Protein AF-A0A2E5XQ87-F1 (afdb_monomer_lite)

pLDDT: mean 94.51, std 4.63, range [66.88, 98.62]

Structure (mmCIF, N/CA/C/O backbone):
data_AF-A0A2E5XQ87-F1
#
_entry.id   AF-A0A2E5XQ87-F1
#
loop_
_atom_site.group_PDB
_atom_site.id
_atom_site.type_symbol
_atom_site.label_atom_id
_atom_site.label_alt_id
_atom_site.label_comp_id
_atom_site.label_asym_id
_atom_site.label_entity_id
_atom_site.label_seq_id
_atom_site.pdbx_PDB_ins_code
_atom_site.Cartn_x
_atom_site.Cartn_y
_atom_site.Cartn_z
_atom_site.occupancy
_atom_site.B_iso_or_equiv
_atom_site.auth_seq_id
_atom_site.auth_comp_id
_atom_site.auth_asym_id
_atom_site.auth_atom_id
_atom_site.pdbx_PDB_model_num
ATOM 1 N N . MET A 1 1 ? -10.031 -10.566 12.828 1.00 66.88 1 MET A N 1
ATOM 2 C CA . MET A 1 1 ? -9.984 -10.532 11.349 1.00 66.88 1 MET A CA 1
ATOM 3 C C . MET A 1 1 ? -8.775 -9.700 10.954 1.00 66.88 1 MET A C 1
ATOM 5 O O . MET A 1 1 ? -8.508 -8.736 11.659 1.00 66.88 1 MET A O 1
ATOM 9 N N . SER A 1 2 ? -8.028 -10.099 9.921 1.00 88.12 2 SER A N 1
ATOM 10 C CA . SER A 1 2 ? -6.862 -9.342 9.439 1.00 88.12 2 SER A CA 1
ATOM 11 C C . SER A 1 2 ? -7.291 -8.312 8.391 1.00 88.12 2 SER A C 1
ATOM 13 O O . SER A 1 2 ? -8.125 -8.621 7.536 1.00 88.12 2 SER A O 1
ATOM 15 N N . THR A 1 3 ? -6.740 -7.101 8.464 1.00 93.94 3 THR A N 1
ATOM 16 C CA . THR A 1 3 ? -6.948 -6.032 7.480 1.00 93.94 3 THR A CA 1
ATOM 17 C C . THR A 1 3 ? -5.946 -6.219 6.343 1.00 93.94 3 THR A C 1
ATOM 19 O O . THR A 1 3 ? -4.744 -6.038 6.534 1.00 93.94 3 THR A O 1
ATOM 22 N N . LYS A 1 4 ? -6.438 -6.590 5.155 1.00 96.25 4 LYS A N 1
ATOM 23 C CA . LYS A 1 4 ? -5.600 -6.807 3.968 1.00 96.25 4 LYS A CA 1
ATOM 24 C C . LYS A 1 4 ? -5.345 -5.493 3.228 1.00 96.25 4 LYS A C 1
ATOM 26 O O . LYS A 1 4 ? -6.289 -4.806 2.823 1.00 96.25 4 LYS A O 1
ATOM 31 N N . ILE A 1 5 ? -4.073 -5.172 3.025 1.00 97.75 5 ILE A N 1
ATOM 32 C CA . ILE A 1 5 ? -3.611 -3.960 2.348 1.00 97.75 5 ILE A CA 1
ATOM 33 C C . ILE A 1 5 ? -2.611 -4.309 1.247 1.00 97.75 5 ILE A C 1
ATOM 35 O O . ILE A 1 5 ? -1.718 -5.129 1.434 1.00 97.75 5 ILE A O 1
ATOM 39 N N . PHE A 1 6 ? -2.767 -3.672 0.094 1.00 98.31 6 PHE A N 1
ATOM 40 C CA . PHE A 1 6 ? -1.875 -3.764 -1.052 1.00 98.31 6 PHE A CA 1
ATOM 41 C C . PHE A 1 6 ? -1.139 -2.442 -1.207 1.00 98.31 6 PHE A C 1
ATOM 43 O O . PHE A 1 6 ? -1.773 -1.402 -1.391 1.00 98.31 6 PHE A O 1
ATOM 50 N N . ILE A 1 7 ? 0.189 -2.485 -1.151 1.00 98.38 7 ILE A N 1
ATOM 51 C CA . ILE A 1 7 ? 1.026 -1.286 -1.200 1.00 98.38 7 ILE A CA 1
ATOM 52 C C . ILE A 1 7 ? 1.876 -1.332 -2.464 1.00 98.38 7 ILE A C 1
ATOM 54 O O . ILE A 1 7 ? 2.667 -2.258 -2.650 1.00 98.38 7 ILE A O 1
ATOM 58 N N . GLY A 1 8 ? 1.694 -0.354 -3.350 1.00 98.00 8 GLY A N 1
ATOM 59 C CA . GLY A 1 8 ? 2.520 -0.200 -4.545 1.00 98.00 8 GLY A CA 1
ATOM 60 C C . GLY A 1 8 ? 3.890 0.379 -4.198 1.00 98.00 8 GLY A C 1
ATOM 61 O O . GLY A 1 8 ? 3.951 1.463 -3.628 1.00 98.00 8 GLY A O 1
ATOM 62 N N . THR A 1 9 ? 4.967 -0.326 -4.550 1.00 97.94 9 THR A N 1
ATOM 63 C CA . THR A 1 9 ? 6.352 0.061 -4.225 1.00 97.94 9 THR A CA 1
ATOM 64 C C . THR A 1 9 ? 7.317 -0.215 -5.384 1.00 97.94 9 THR A C 1
ATOM 66 O O . THR A 1 9 ? 7.066 -1.074 -6.242 1.00 97.94 9 THR A O 1
ATOM 69 N N . SER A 1 10 ? 8.411 0.543 -5.466 1.00 96.38 10 SER A N 1
ATOM 70 C CA . SER A 1 10 ? 9.398 0.426 -6.541 1.00 96.38 10 SER A CA 1
ATOM 71 C C . SER A 1 10 ? 10.191 -0.888 -6.476 1.00 96.38 10 SER A C 1
ATOM 73 O O . SER A 1 10 ? 10.394 -1.467 -5.406 1.00 96.38 10 SER A O 1
ATOM 75 N N . PRO A 1 11 ? 10.677 -1.395 -7.626 1.00 93.88 11 PRO A N 1
ATOM 76 C CA . PRO A 1 11 ? 11.522 -2.585 -7.655 1.00 93.88 11 PRO A CA 1
ATOM 77 C C . PRO A 1 11 ? 12.904 -2.327 -7.037 1.00 93.88 11 PRO A C 1
ATOM 79 O O . PRO A 1 11 ? 13.280 -1.195 -6.737 1.00 93.88 11 PRO A O 1
ATOM 82 N N . ASN A 1 12 ? 13.697 -3.394 -6.906 1.00 91.62 12 ASN A N 1
ATOM 83 C CA . ASN A 1 12 ? 15.112 -3.336 -6.510 1.00 91.62 12 ASN A CA 1
ATOM 84 C C . ASN A 1 12 ? 15.380 -2.640 -5.162 1.00 91.62 12 ASN A C 1
ATOM 86 O O . ASN A 1 12 ? 16.477 -2.133 -4.949 1.00 91.62 12 ASN A O 1
ATOM 90 N N . ASN A 1 13 ? 14.402 -2.646 -4.250 1.00 91.25 13 ASN A N 1
ATOM 91 C CA . ASN A 1 13 ? 14.492 -2.021 -2.928 1.00 91.25 13 ASN A CA 1
ATOM 92 C C . ASN A 1 13 ? 14.744 -0.500 -2.962 1.00 91.25 13 ASN A C 1
ATOM 94 O O . ASN A 1 13 ? 15.265 0.034 -1.987 1.00 91.25 13 ASN A O 1
ATOM 98 N N . PHE A 1 14 ? 14.381 0.200 -4.045 1.00 94.25 14 PHE A N 1
ATOM 99 C CA . PHE A 1 14 ? 14.565 1.656 -4.125 1.00 94.25 14 PHE A CA 1
ATOM 100 C C . PHE A 1 14 ? 13.762 2.437 -3.080 1.00 94.25 14 PHE A C 1
ATOM 102 O O . PHE A 1 14 ? 14.199 3.507 -2.674 1.00 94.25 14 PHE A O 1
ATOM 109 N N . ASP A 1 15 ? 12.645 1.879 -2.611 1.00 96.94 15 ASP A N 1
ATOM 110 C CA . ASP A 1 15 ? 11.785 2.508 -1.606 1.00 96.94 15 ASP A CA 1
ATOM 111 C C . ASP A 1 15 ? 11.940 1.871 -0.214 1.00 96.94 15 ASP A C 1
ATOM 113 O O . ASP A 1 15 ? 11.087 2.072 0.641 1.00 96.94 15 ASP A O 1
ATOM 117 N N . LYS A 1 16 ? 12.995 1.089 0.060 1.00 96.62 16 LYS A N 1
ATOM 118 C CA . LYS A 1 16 ? 13.097 0.270 1.288 1.00 96.62 16 LYS A CA 1
ATOM 119 C C . LYS A 1 16 ? 12.938 1.072 2.585 1.00 96.62 16 LYS A C 1
ATOM 121 O O . LYS A 1 16 ? 12.269 0.624 3.520 1.00 96.62 16 LYS A O 1
ATOM 126 N N . GLU A 1 17 ? 13.549 2.247 2.665 1.00 97.88 17 GLU A N 1
ATOM 127 C CA . GLU A 1 17 ? 13.420 3.142 3.815 1.00 97.88 17 GLU A CA 1
ATOM 128 C C . GLU A 1 17 ? 11.984 3.671 3.946 1.00 97.88 17 GLU A C 1
ATOM 130 O O . GLU A 1 17 ? 11.450 3.737 5.053 1.00 97.88 17 GLU A O 1
ATOM 135 N N . ILE A 1 18 ? 11.335 3.979 2.820 1.00 97.81 18 ILE A N 1
ATOM 136 C CA . ILE A 1 18 ? 9.950 4.463 2.765 1.00 97.81 18 ILE A CA 1
ATOM 137 C C . ILE A 1 18 ? 8.977 3.341 3.158 1.00 97.81 18 ILE A C 1
ATOM 139 O O . ILE A 1 18 ? 8.101 3.569 3.988 1.00 97.81 18 ILE A O 1
ATOM 143 N N . GLU A 1 19 ? 9.180 2.114 2.663 1.00 98.19 19 GLU A N 1
ATOM 144 C CA . GLU A 1 19 ? 8.433 0.915 3.072 1.00 98.19 19 GLU A CA 1
ATOM 145 C C . GLU A 1 19 ? 8.489 0.728 4.590 1.00 98.19 19 GLU A C 1
ATOM 147 O O . GLU A 1 19 ? 7.458 0.533 5.231 1.00 98.19 19 GLU A O 1
ATOM 152 N N . THR A 1 20 ? 9.688 0.856 5.168 1.00 98.19 20 THR A N 1
ATOM 153 C CA . THR A 1 20 ? 9.911 0.704 6.611 1.00 98.19 20 THR A CA 1
ATOM 154 C C . THR A 1 20 ? 9.143 1.758 7.410 1.00 98.19 20 THR A C 1
ATOM 156 O O . THR A 1 20 ? 8.474 1.426 8.390 1.00 98.19 20 THR A O 1
ATOM 159 N N . ILE A 1 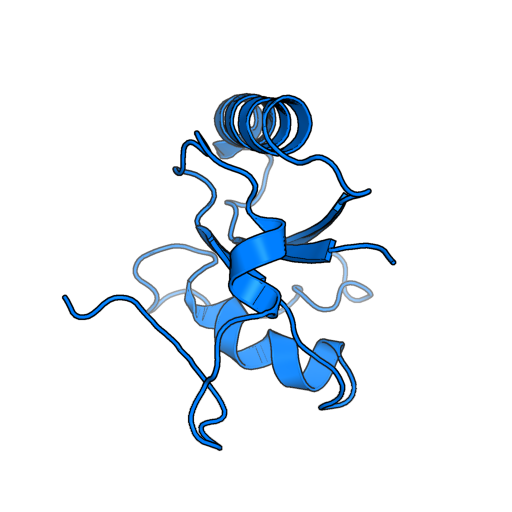21 ? 9.206 3.027 6.995 1.00 98.50 21 ILE A N 1
ATOM 160 C CA . ILE A 1 21 ? 8.493 4.128 7.660 1.00 98.50 21 ILE A CA 1
ATOM 161 C C . ILE A 1 21 ? 6.980 3.935 7.543 1.00 98.50 21 ILE A C 1
ATOM 163 O O . ILE A 1 21 ? 6.252 4.097 8.529 1.00 98.50 21 ILE A O 1
ATOM 167 N N . TYR A 1 22 ? 6.495 3.576 6.355 1.00 98.62 22 TYR A N 1
ATOM 168 C CA . TYR A 1 22 ? 5.069 3.426 6.126 1.00 98.62 22 TYR A CA 1
ATOM 169 C C . TYR A 1 22 ? 4.504 2.226 6.892 1.00 98.62 22 TYR A C 1
ATOM 171 O O . TYR A 1 22 ? 3.516 2.386 7.614 1.00 98.62 22 TYR A O 1
ATOM 179 N N . GLU A 1 23 ? 5.173 1.070 6.845 1.00 98.44 23 GLU A N 1
ATOM 180 C CA . GLU A 1 23 ? 4.816 -0.110 7.638 1.00 98.44 23 GLU A CA 1
ATOM 181 C C . GLU A 1 23 ? 4.817 0.195 9.138 1.00 98.44 23 GLU A C 1
ATOM 183 O O . GLU A 1 23 ? 3.857 -0.156 9.826 1.00 98.44 23 GLU A O 1
ATOM 188 N N . TYR A 1 24 ? 5.837 0.899 9.642 1.00 98.44 24 TYR A N 1
ATOM 189 C CA . TYR A 1 24 ? 5.874 1.332 11.039 1.00 98.44 24 TYR A CA 1
ATOM 190 C C . TYR A 1 24 ? 4.642 2.175 11.390 1.00 98.44 24 TYR A C 1
ATOM 192 O O . TYR A 1 24 ? 3.918 1.847 12.327 1.00 98.44 24 TYR A O 1
ATOM 200 N N . SER A 1 25 ? 4.338 3.211 10.601 1.00 98.62 25 SER A N 1
ATOM 201 C CA . SER A 1 25 ? 3.182 4.082 10.856 1.00 98.62 25 SER A CA 1
ATOM 202 C C . SER A 1 25 ? 1.839 3.338 10.782 1.00 98.62 25 SER A C 1
ATOM 204 O O . SER A 1 25 ? 0.912 3.635 11.540 1.00 98.62 25 SER A O 1
ATOM 206 N N . LEU A 1 26 ? 1.724 2.343 9.895 1.00 98.12 26 LEU A N 1
ATOM 207 C CA . LEU A 1 26 ? 0.554 1.475 9.780 1.00 98.12 26 LEU A CA 1
ATOM 208 C C . LEU A 1 26 ? 0.378 0.626 11.039 1.00 98.12 26 LEU A C 1
ATOM 210 O O . LEU A 1 26 ? -0.702 0.641 11.628 1.00 98.12 26 LEU A O 1
ATOM 214 N N . ARG A 1 27 ? 1.431 -0.082 11.457 1.00 97.50 27 ARG A N 1
ATOM 215 C CA . ARG A 1 27 ? 1.396 -0.989 12.612 1.00 97.50 27 ARG A CA 1
ATOM 216 C C . ARG A 1 27 ? 1.230 -0.252 13.935 1.00 97.50 27 ARG A C 1
ATOM 218 O O . ARG A 1 27 ? 0.483 -0.722 14.780 1.00 97.50 27 ARG A O 1
ATOM 225 N N . GLU A 1 28 ? 1.851 0.915 14.087 1.00 98.06 28 GLU A N 1
ATOM 226 C CA . GLU A 1 28 ? 1.728 1.746 15.291 1.00 98.06 28 GLU A CA 1
ATOM 227 C C . GLU A 1 28 ? 0.289 2.246 15.504 1.00 98.06 28 GLU A C 1
ATOM 229 O O . GLU A 1 28 ? -0.184 2.365 16.631 1.00 98.06 28 GLU A O 1
ATOM 234 N N . ASN A 1 29 ? -0.437 2.528 14.416 1.00 97.69 29 ASN A N 1
ATOM 235 C CA . ASN A 1 29 ? -1.757 3.162 14.485 1.00 97.69 29 ASN A CA 1
ATOM 236 C C . ASN A 1 29 ? -2.934 2.213 14.216 1.00 97.69 29 ASN A C 1
ATOM 238 O O . ASN A 1 29 ? -4.087 2.626 14.377 1.00 97.69 29 ASN A O 1
ATOM 242 N N . CYS A 1 30 ? -2.691 0.969 13.796 1.00 95.75 30 CYS A N 1
ATOM 243 C CA . CYS A 1 30 ? -3.742 -0.012 13.538 1.00 95.75 30 CYS A CA 1
ATOM 244 C C . CYS A 1 30 ? -3.889 -0.990 14.704 1.00 95.75 30 CYS A C 1
ATOM 246 O O . CYS A 1 30 ? -2.924 -1.585 15.167 1.00 95.75 30 CYS A O 1
ATOM 248 N N . LYS A 1 31 ? -5.127 -1.180 15.168 1.00 89.38 31 LYS A N 1
ATOM 249 C CA . LYS A 1 31 ? -5.423 -2.075 16.297 1.00 89.38 31 LYS A CA 1
ATOM 250 C C . LYS A 1 31 ? -5.584 -3.539 15.889 1.00 89.38 31 LYS A C 1
ATOM 252 O O . LYS A 1 31 ? -5.572 -4.413 16.750 1.00 89.38 31 LYS A O 1
ATOM 257 N N . SER A 1 32 ? -5.807 -3.797 14.603 1.00 89.75 32 SER A N 1
ATOM 258 C CA . SER A 1 32 ? -5.951 -5.142 14.048 1.00 89.75 32 SER A CA 1
ATOM 259 C C . SER A 1 32 ? -4.650 -5.617 13.414 1.00 89.75 32 SER A C 1
ATOM 261 O O . SER A 1 32 ? -3.876 -4.803 12.918 1.00 89.75 32 SER A O 1
ATOM 263 N N . GLU A 1 33 ? -4.483 -6.935 13.317 1.00 94.44 33 GLU A N 1
ATOM 264 C CA . GLU A 1 33 ? -3.461 -7.538 12.457 1.00 94.44 33 GLU A CA 1
ATOM 265 C C . GLU A 1 33 ? -3.552 -7.005 11.019 1.00 94.44 33 GLU A C 1
ATOM 267 O O . GLU A 1 33 ? -4.650 -6.840 10.469 1.00 94.44 33 GLU A O 1
ATOM 272 N N . LEU A 1 34 ? -2.386 -6.742 10.425 1.00 96.88 34 LEU A N 1
ATOM 273 C CA . LEU A 1 34 ? -2.238 -6.245 9.059 1.00 96.88 34 LEU A CA 1
ATOM 274 C C . LEU A 1 34 ? -1.620 -7.326 8.170 1.00 96.88 34 LEU A C 1
ATOM 276 O O . LEU A 1 34 ? -0.512 -7.795 8.432 1.00 96.88 34 LEU A O 1
ATOM 280 N N . ASP A 1 35 ? -2.315 -7.662 7.086 1.00 97.12 35 ASP A N 1
ATOM 281 C CA . ASP A 1 35 ? -1.816 -8.499 5.991 1.00 97.12 35 ASP A CA 1
ATOM 282 C C . ASP A 1 35 ? -1.363 -7.588 4.841 1.00 97.12 35 ASP A C 1
ATOM 284 O O . ASP A 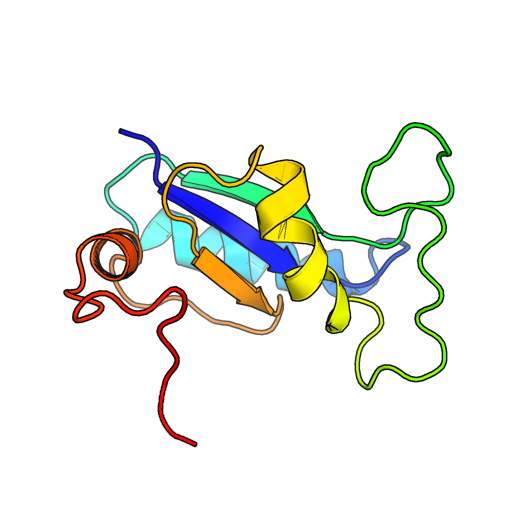1 35 ? -2.170 -7.143 4.017 1.00 97.12 35 ASP A O 1
ATOM 288 N N . ILE A 1 36 ? -0.070 -7.248 4.847 1.00 97.88 36 ILE A N 1
ATOM 289 C CA . ILE A 1 36 ? 0.547 -6.339 3.877 1.00 97.88 36 ILE A CA 1
ATOM 290 C C . ILE A 1 36 ? 1.062 -7.132 2.675 1.00 97.88 36 ILE A C 1
ATOM 292 O O . ILE A 1 36 ? 1.973 -7.951 2.785 1.00 97.88 36 ILE A O 1
ATOM 296 N N . ASN A 1 37 ? 0.518 -6.814 1.504 1.00 97.56 37 ASN A N 1
ATOM 297 C CA . ASN A 1 37 ? 0.957 -7.319 0.212 1.00 97.56 37 ASN A CA 1
ATOM 298 C C . ASN A 1 37 ? 1.745 -6.222 -0.514 1.00 97.56 37 ASN A C 1
ATOM 300 O O . ASN A 1 37 ? 1.175 -5.264 -1.042 1.00 97.56 37 ASN A O 1
ATOM 304 N N . TRP A 1 38 ? 3.069 -6.366 -0.542 1.00 97.25 38 TRP A N 1
ATOM 305 C CA . TRP A 1 38 ? 3.960 -5.465 -1.271 1.00 97.25 38 TRP A CA 1
ATOM 306 C C . TRP A 1 38 ? 3.909 -5.759 -2.771 1.00 97.25 38 TRP A C 1
ATOM 308 O O . TRP A 1 38 ? 4.400 -6.789 -3.234 1.00 97.25 38 TRP A O 1
ATOM 318 N N . MET A 1 39 ? 3.323 -4.847 -3.540 1.00 97.31 39 MET A N 1
ATOM 319 C CA . MET A 1 39 ? 3.223 -4.955 -4.992 1.00 97.31 39 MET A CA 1
ATOM 320 C C . MET A 1 39 ? 4.429 -4.275 -5.632 1.00 97.31 39 MET A C 1
ATOM 322 O O . MET A 1 39 ? 4.487 -3.047 -5.738 1.00 97.31 39 MET A O 1
ATOM 326 N N . ARG A 1 40 ? 5.397 -5.081 -6.067 1.00 95.25 40 ARG A N 1
ATOM 327 C CA . ARG A 1 40 ? 6.630 -4.620 -6.713 1.00 95.25 40 ARG A CA 1
ATOM 328 C C . ARG A 1 40 ? 6.893 -5.401 -7.983 1.00 95.25 40 ARG A C 1
ATOM 330 O O . ARG A 1 40 ? 6.641 -6.601 -8.042 1.00 95.25 40 ARG A O 1
ATOM 337 N N . LEU A 1 41 ? 7.441 -4.726 -8.991 1.00 94.94 41 LEU A N 1
ATOM 338 C CA . LEU A 1 41 ? 7.826 -5.398 -10.225 1.00 94.94 41 LEU A CA 1
ATOM 339 C C . LEU A 1 41 ? 8.936 -6.415 -9.927 1.00 94.94 41 LEU A C 1
ATOM 341 O O . LEU A 1 41 ? 9.988 -6.067 -9.389 1.00 94.94 41 LEU A O 1
ATOM 345 N N . SER A 1 42 ? 8.683 -7.669 -10.287 1.00 89.88 42 SER A N 1
ATOM 346 C CA . SER A 1 42 ? 9.561 -8.802 -10.010 1.0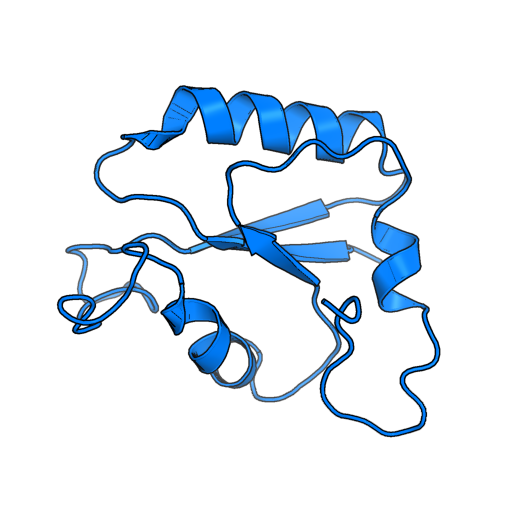0 89.88 42 SER A CA 1
ATOM 347 C C . SER A 1 42 ? 10.050 -9.443 -11.304 1.00 89.88 42 SER A C 1
ATOM 349 O O . SER A 1 42 ? 9.309 -9.548 -12.283 1.00 89.88 42 SER A O 1
ATOM 351 N N . ASN A 1 43 ? 11.302 -9.905 -11.299 1.00 87.44 43 ASN A N 1
ATOM 352 C CA . ASN A 1 43 ? 11.871 -10.696 -12.396 1.00 87.44 43 ASN A CA 1
ATOM 353 C C . ASN A 1 43 ? 11.525 -12.191 -12.275 1.00 87.44 43 ASN A C 1
ATOM 355 O O . ASN A 1 43 ? 11.806 -12.966 -13.191 1.00 87.44 43 ASN A O 1
ATOM 359 N N . SER A 1 44 ? 10.936 -12.617 -11.152 1.00 90.56 44 SER A N 1
ATOM 360 C CA . SER A 1 44 ? 10.534 -14.007 -10.956 1.00 90.56 44 SER A CA 1
ATOM 361 C C . SER A 1 44 ? 9.238 -14.300 -11.700 1.00 90.56 44 SER A C 1
ATOM 363 O O . SER A 1 44 ? 8.208 -13.712 -11.398 1.00 90.56 44 SER A O 1
ATOM 365 N N . ARG A 1 45 ? 9.253 -15.269 -12.620 1.00 86.81 45 ARG A N 1
ATOM 366 C CA . ARG A 1 45 ? 8.053 -15.669 -13.380 1.00 86.81 45 ARG A CA 1
ATOM 367 C C . ARG A 1 45 ? 6.932 -16.262 -12.521 1.00 86.81 45 ARG A C 1
ATOM 369 O O . ARG A 1 45 ? 5.811 -16.351 -13.001 1.00 86.81 45 ARG A O 1
ATOM 376 N N . SER A 1 46 ? 7.233 -16.707 -11.302 1.00 90.38 46 SER A N 1
ATOM 377 C CA . SER A 1 46 ? 6.233 -17.257 -10.380 1.00 90.38 46 SER A CA 1
ATOM 378 C C . SER A 1 46 ? 5.498 -16.182 -9.575 1.00 90.38 46 SER A C 1
ATOM 380 O O . SER A 1 46 ? 4.563 -16.505 -8.853 1.00 90.38 46 SER A O 1
ATOM 382 N N . ASP A 1 47 ? 5.948 -14.929 -9.642 1.00 93.50 47 ASP A N 1
ATOM 383 C CA . ASP A 1 47 ? 5.359 -13.811 -8.912 1.00 93.50 47 ASP A CA 1
ATOM 384 C C . ASP A 1 47 ? 4.190 -13.216 -9.709 1.00 93.50 47 ASP A C 1
ATOM 386 O O . ASP A 1 47 ? 4.319 -12.953 -10.908 1.00 93.50 47 ASP A O 1
ATOM 390 N N . PHE A 1 48 ? 3.059 -12.975 -9.046 1.00 95.50 48 PHE A N 1
ATOM 391 C CA . PHE A 1 48 ? 1.871 -12.376 -9.659 1.00 95.50 48 PHE A CA 1
ATOM 392 C C . PHE A 1 48 ? 2.144 -10.970 -10.222 1.00 95.50 48 PHE A C 1
ATOM 394 O O . PHE A 1 48 ? 1.567 -10.564 -11.233 1.00 95.50 48 PHE A O 1
ATOM 401 N N . TRP A 1 49 ? 3.066 -10.226 -9.604 1.00 95.38 49 TRP A N 1
ATOM 402 C CA . TRP A 1 49 ? 3.438 -8.872 -10.024 1.00 95.38 49 TRP A CA 1
ATOM 403 C C . TRP A 1 49 ? 4.540 -8.852 -11.095 1.00 95.38 49 TRP A C 1
ATOM 405 O O . TRP A 1 49 ? 5.027 -7.786 -11.480 1.00 95.38 49 TRP A O 1
ATOM 415 N N . SER A 1 50 ? 4.946 -10.016 -11.613 1.00 93.88 50 SER A N 1
ATOM 416 C CA . SER A 1 50 ? 5.935 -10.124 -12.689 1.00 93.88 50 SER A CA 1
ATOM 417 C C . SER A 1 50 ? 5.347 -9.851 -14.077 1.00 93.88 50 SER A C 1
ATOM 419 O O . SER A 1 50 ? 4.149 -9.974 -14.310 1.00 93.88 50 SER A O 1
ATOM 421 N N . ASN A 1 51 ? 6.208 -9.500 -15.037 1.00 91.00 51 ASN A N 1
ATOM 422 C CA . ASN A 1 51 ? 5.867 -9.336 -16.463 1.00 91.00 51 ASN A CA 1
ATOM 423 C C . ASN A 1 51 ? 4.859 -8.220 -16.815 1.00 91.00 51 ASN A C 1
ATOM 425 O O . ASN A 1 51 ? 4.406 -8.137 -17.958 1.00 91.00 51 ASN A O 1
ATOM 429 N N . TRP A 1 52 ? 4.542 -7.314 -15.891 1.00 93.75 52 TRP A N 1
ATOM 430 C CA . TRP A 1 52 ? 3.718 -6.146 -16.200 1.00 93.75 52 TRP A CA 1
ATOM 431 C C . TRP A 1 52 ? 4.487 -5.137 -17.066 1.00 93.75 52 TRP A C 1
ATOM 433 O O . TRP A 1 52 ? 5.632 -4.785 -16.783 1.00 93.75 52 TRP A O 1
ATOM 443 N N . ASN A 1 53 ? 3.853 -4.625 -18.127 1.00 92.62 53 ASN A N 1
ATOM 444 C CA . ASN A 1 53 ? 4.428 -3.555 -18.949 1.00 92.62 53 ASN A CA 1
ATOM 445 C C . ASN A 1 53 ? 4.118 -2.183 -18.331 1.00 92.62 53 ASN A C 1
ATOM 447 O O . ASN A 1 53 ? 3.099 -1.565 -18.637 1.00 92.62 53 ASN A O 1
ATOM 451 N N . THR A 1 54 ? 5.028 -1.699 -17.490 1.00 93.56 54 THR A N 1
ATOM 452 C CA . THR A 1 54 ? 4.844 -0.481 -16.683 1.00 93.56 54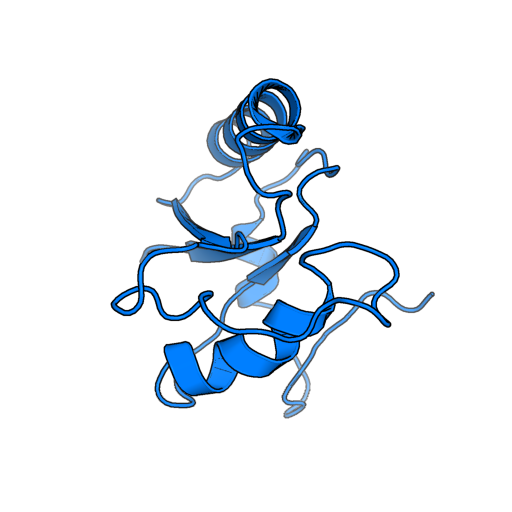 THR A CA 1
ATOM 453 C C . THR A 1 54 ? 5.333 0.802 -17.367 1.00 93.56 54 THR A C 1
ATOM 455 O O . THR A 1 54 ? 5.165 1.890 -16.829 1.00 93.56 54 THR A O 1
ATOM 458 N N . ARG A 1 55 ? 5.889 0.720 -18.589 1.00 92.44 55 ARG A N 1
ATOM 459 C CA . ARG A 1 55 ? 6.572 1.837 -19.287 1.00 92.44 55 ARG A CA 1
ATOM 460 C C . ARG A 1 55 ? 5.746 3.111 -19.486 1.00 92.44 55 ARG A C 1
ATOM 462 O O . ARG A 1 55 ? 6.321 4.162 -19.735 1.00 92.44 55 ARG A O 1
ATOM 469 N N . LYS A 1 56 ? 4.415 3.013 -19.457 1.00 93.88 56 LYS A N 1
ATOM 470 C CA . LYS A 1 56 ? 3.496 4.153 -19.638 1.00 93.88 56 LYS A CA 1
ATOM 471 C C . LYS A 1 56 ? 2.874 4.642 -18.328 1.00 93.88 56 LYS A C 1
ATOM 473 O O . LYS A 1 56 ? 1.991 5.493 -18.364 1.00 93.88 56 LYS A O 1
ATOM 478 N N . TRP A 1 57 ? 3.247 4.062 -17.194 1.00 94.31 57 TRP A N 1
ATOM 479 C CA . TRP A 1 57 ? 2.705 4.442 -15.897 1.00 94.31 57 TRP A CA 1
ATOM 480 C C . TRP A 1 57 ? 3.533 5.569 -15.283 1.00 94.31 57 TRP A C 1
ATOM 482 O O . TRP A 1 57 ? 4.733 5.660 -15.523 1.00 94.31 57 TRP A O 1
ATOM 492 N N . PHE A 1 58 ? 2.885 6.414 -14.478 1.00 91.44 58 PHE A N 1
ATOM 493 C CA . PHE A 1 58 ? 3.563 7.496 -13.758 1.00 91.44 58 PHE A CA 1
ATOM 494 C C . PHE A 1 58 ? 4.523 6.966 -12.687 1.00 91.44 58 PHE A C 1
ATOM 496 O O . PHE A 1 58 ? 5.625 7.483 -12.547 1.00 91.44 58 PHE A O 1
ATOM 503 N N . THR A 1 59 ? 4.122 5.912 -11.971 1.00 94.12 59 THR A N 1
ATOM 504 C CA . THR A 1 59 ? 4.990 5.157 -11.056 1.00 94.12 59 THR A CA 1
ATOM 505 C C . THR A 1 59 ? 5.104 3.709 -11.537 1.00 94.12 59 THR A C 1
ATOM 507 O O . THR A 1 59 ? 4.173 3.209 -12.184 1.00 94.12 59 THR A O 1
ATOM 510 N N . PRO A 1 60 ? 6.195 2.990 -11.214 1.00 94.31 60 PRO A N 1
ATOM 511 C CA . PRO A 1 60 ? 6.395 1.615 -11.678 1.00 94.31 60 PRO A CA 1
ATOM 512 C C . PRO A 1 60 ? 5.383 0.611 -11.103 1.00 94.31 60 PRO A C 1
ATOM 514 O O . PRO A 1 60 ? 5.350 -0.528 -11.556 1.00 94.31 60 PRO A O 1
ATOM 517 N N . PHE A 1 61 ? 4.548 1.021 -10.146 1.00 95.69 61 PHE A N 1
ATOM 518 C CA . PHE A 1 61 ? 3.570 0.174 -9.460 1.00 95.69 61 PHE A CA 1
ATOM 519 C C . PHE A 1 61 ? 2.116 0.640 -9.612 1.00 95.69 61 PHE A C 1
ATOM 521 O O . PHE A 1 61 ? 1.205 -0.130 -9.321 1.00 95.69 61 PHE A O 1
ATOM 528 N N . SER A 1 62 ? 1.865 1.866 -10.093 1.00 92.81 62 SER A N 1
ATOM 529 C CA . SER A 1 62 ? 0.523 2.475 -10.112 1.00 92.81 62 SER A CA 1
ATOM 530 C C . SER A 1 62 ? -0.553 1.569 -10.712 1.00 92.81 62 SER A C 1
ATOM 532 O O . SER A 1 62 ? -1.655 1.476 -10.178 1.00 92.81 62 SER A O 1
ATOM 534 N N . GLY A 1 63 ? -0.269 0.897 -11.826 1.00 95.19 63 GLY A N 1
ATOM 535 C CA . GLY A 1 63 ? -1.262 0.069 -12.504 1.00 95.19 63 GLY A CA 1
ATOM 536 C C . GLY A 1 63 ? -1.520 -1.293 -11.855 1.00 95.19 63 GLY A C 1
ATOM 537 O O . GLY A 1 63 ? -2.509 -1.924 -12.220 1.00 95.19 63 GLY A O 1
ATOM 538 N N . PHE A 1 64 ? -0.724 -1.730 -10.869 1.00 96.69 64 PHE A N 1
ATOM 539 C CA . PHE A 1 64 ? -0.970 -2.992 -10.155 1.00 96.69 64 PHE A CA 1
ATOM 540 C C . PHE A 1 64 ? -2.329 -3.019 -9.457 1.00 96.69 64 PHE A C 1
ATOM 542 O O . PHE A 1 64 ? -2.926 -4.086 -9.337 1.00 96.69 64 PHE A O 1
ATOM 549 N N . ARG A 1 65 ? -2.879 -1.849 -9.096 1.00 95.38 65 ARG A N 1
ATOM 550 C CA . ARG A 1 65 ? -4.221 -1.721 -8.506 1.00 95.38 65 ARG A CA 1
ATOM 551 C C . ARG A 1 65 ? -5.315 -2.432 -9.314 1.00 95.38 65 ARG A C 1
ATOM 553 O O . ARG A 1 65 ? -6.290 -2.907 -8.743 1.00 95.38 65 ARG A O 1
ATOM 560 N N . TRP A 1 66 ? -5.143 -2.536 -10.633 1.00 94.88 66 TRP A N 1
ATOM 561 C CA . TRP A 1 66 ? -6.089 -3.209 -11.524 1.00 94.88 66 TRP A CA 1
ATOM 562 C C . TRP A 1 66 ? -5.999 -4.739 -11.477 1.00 94.88 66 TRP A C 1
ATOM 564 O O . TRP A 1 66 ? -6.955 -5.403 -11.857 1.00 94.88 66 TRP A O 1
ATOM 574 N N . GLY A 1 67 ? -4.884 -5.298 -10.998 1.00 96.50 67 GLY A N 1
ATOM 575 C CA . GLY A 1 67 ? -4.697 -6.738 -10.798 1.00 96.50 67 GLY A CA 1
ATOM 576 C C . GLY A 1 67 ? -5.165 -7.244 -9.432 1.00 96.50 67 GLY A C 1
ATOM 577 O O . GLY A 1 67 ? -5.334 -8.446 -9.259 1.00 96.50 67 GLY A O 1
ATOM 578 N N . ILE A 1 68 ? -5.413 -6.350 -8.468 1.00 97.62 68 ILE A N 1
ATOM 579 C CA . ILE A 1 68 ? -5.839 -6.721 -7.108 1.00 97.62 68 ILE A CA 1
ATOM 580 C C . ILE A 1 68 ? -7.126 -7.573 -7.093 1.00 97.62 68 ILE A C 1
ATOM 582 O O . ILE A 1 68 ? -7.153 -8.554 -6.347 1.00 97.62 68 ILE A O 1
ATOM 586 N N . PRO A 1 69 ? -8.182 -7.270 -7.883 1.00 97.00 69 PRO A N 1
ATOM 587 C CA . PRO A 1 69 ? -9.380 -8.110 -7.910 1.00 97.00 69 PRO A CA 1
ATOM 588 C C . PRO A 1 69 ? -9.090 -9.553 -8.333 1.00 97.00 69 PRO A C 1
ATOM 590 O O . PRO A 1 69 ? -9.558 -10.469 -7.666 1.00 97.00 69 PRO A O 1
ATOM 593 N N . GLU A 1 70 ? -8.277 -9.747 -9.376 1.00 97.56 70 GLU A N 1
ATOM 594 C CA . GLU A 1 70 ? -7.854 -11.070 -9.856 1.00 97.56 70 GLU A CA 1
ATOM 595 C C . GLU A 1 70 ? -7.042 -11.809 -8.784 1.00 97.56 70 GLU A C 1
ATOM 597 O O . GLU A 1 70 ? -7.346 -12.952 -8.466 1.00 97.56 70 GLU A O 1
ATOM 602 N N . PHE A 1 71 ? -6.078 -11.132 -8.144 1.00 97.12 71 PHE A N 1
ATOM 603 C CA . PHE A 1 71 ? -5.295 -11.698 -7.034 1.00 97.12 71 PHE A CA 1
ATOM 604 C C . PHE A 1 71 ? -6.181 -12.206 -5.883 1.00 97.12 71 PHE A C 1
ATOM 606 O O . PHE A 1 71 ? -5.811 -13.123 -5.154 1.00 97.12 71 PHE A O 1
ATOM 613 N N . CYS A 1 72 ? -7.349 -11.589 -5.692 1.00 96.75 72 CYS A N 1
ATOM 614 C CA . CYS A 1 72 ? -8.295 -11.919 -4.630 1.00 96.75 72 CYS A CA 1
ATOM 615 C C . CYS A 1 72 ? -9.455 -12.824 -5.090 1.00 96.75 72 CYS A C 1
ATOM 617 O O . CYS A 1 72 ? -10.459 -12.899 -4.378 1.00 96.75 72 CYS A O 1
ATOM 619 N N . ASP A 1 73 ? -9.381 -13.458 -6.266 1.00 97.44 73 ASP A N 1
ATOM 620 C CA . ASP A 1 73 ? -10.475 -14.244 -6.866 1.00 97.44 73 ASP A CA 1
ATOM 621 C C . ASP A 1 73 ? -11.812 -13.476 -6.932 1.00 97.44 73 ASP A C 1
ATOM 623 O O . ASP A 1 73 ? -12.894 -14.047 -6.761 1.00 97.44 73 ASP A O 1
ATOM 627 N N . PHE A 1 74 ? -11.741 -12.154 -7.117 1.00 96.12 74 PHE A N 1
ATOM 628 C CA . PHE A 1 74 ? -12.870 -11.218 -7.096 1.00 96.12 74 PHE A CA 1
ATOM 629 C C . PHE A 1 74 ? -13.711 -11.273 -5.808 1.00 96.12 74 PHE A C 1
ATOM 631 O O . PHE A 1 74 ? -14.917 -11.009 -5.830 1.00 96.12 74 PHE A O 1
ATOM 638 N N . LYS A 1 75 ? -13.094 -11.606 -4.668 1.00 94.75 75 LYS A N 1
ATOM 639 C CA . LYS A 1 75 ? -13.767 -11.738 -3.368 1.00 94.75 75 LYS A CA 1
ATOM 640 C C . LYS A 1 75 ? -13.188 -10.806 -2.308 1.00 94.75 75 LYS A C 1
ATOM 642 O O . LYS A 1 75 ? -11.993 -10.530 -2.254 1.00 94.75 75 LYS A O 1
ATOM 647 N N . GLY A 1 76 ? -14.060 -10.410 -1.383 1.00 93.69 76 GLY A N 1
ATOM 648 C CA . GLY A 1 76 ? -13.690 -9.656 -0.187 1.00 93.69 76 GLY A CA 1
ATOM 649 C C . GLY A 1 76 ? -13.506 -8.156 -0.422 1.00 93.69 76 GLY A C 1
ATOM 650 O O . GLY A 1 76 ? -13.943 -7.599 -1.427 1.00 93.69 76 GLY A O 1
ATOM 651 N N . ARG A 1 77 ? -12.897 -7.496 0.566 1.00 94.56 77 ARG A N 1
ATOM 652 C CA . ARG A 1 77 ? -12.560 -6.068 0.556 1.00 94.56 77 ARG A CA 1
ATOM 653 C C . ARG A 1 77 ? -11.119 -5.894 0.996 1.00 94.56 77 ARG A C 1
ATOM 655 O O . ARG A 1 77 ? -10.658 -6.598 1.892 1.00 94.56 77 ARG A O 1
ATOM 662 N N . VAL A 1 78 ? -10.434 -4.954 0.363 1.00 96.38 78 VAL A N 1
ATOM 663 C CA . VAL A 1 78 ? -9.006 -4.700 0.556 1.00 96.38 78 VAL A CA 1
ATOM 664 C C . VAL A 1 78 ? -8.739 -3.205 0.447 1.00 96.38 78 VAL A C 1
ATOM 666 O O . VAL A 1 78 ? -9.538 -2.465 -0.132 1.00 96.38 78 VAL A O 1
ATOM 669 N N . ILE A 1 79 ? -7.613 -2.766 0.996 1.00 97.00 79 ILE A N 1
ATOM 670 C CA . ILE A 1 79 ? -7.131 -1.388 0.878 1.00 97.00 79 ILE A CA 1
ATOM 671 C C . ILE A 1 79 ? -5.989 -1.362 -0.139 1.00 97.00 79 ILE A C 1
ATOM 673 O O . ILE A 1 79 ? -5.158 -2.264 -0.145 1.00 97.00 79 ILE A O 1
ATOM 677 N N . TYR A 1 80 ? -5.936 -0.329 -0.978 1.00 97.25 80 TYR A N 1
ATOM 678 C CA . TYR A 1 80 ? -4.784 -0.030 -1.828 1.00 97.25 80 TYR A CA 1
ATOM 679 C C . TYR A 1 80 ? -4.213 1.340 -1.469 1.00 97.25 80 TYR A C 1
ATOM 681 O O . TYR A 1 80 ? -4.973 2.303 -1.335 1.00 97.25 80 TYR A O 1
ATOM 689 N N . THR A 1 81 ? -2.890 1.424 -1.360 1.00 97.19 81 THR A N 1
ATOM 690 C CA . THR A 1 81 ? -2.144 2.674 -1.192 1.00 97.19 81 THR A CA 1
ATOM 691 C C . THR A 1 81 ? -0.832 2.644 -1.977 1.00 97.19 81 THR A C 1
ATOM 693 O O . THR A 1 81 ? -0.321 1.580 -2.335 1.00 97.19 81 THR A O 1
ATOM 696 N N . ASP A 1 82 ? -0.290 3.828 -2.258 1.00 96.75 82 ASP A N 1
ATOM 697 C CA . ASP A 1 82 ? 1.100 3.977 -2.690 1.00 96.75 82 ASP A CA 1
ATOM 698 C C . ASP A 1 82 ? 2.025 3.944 -1.452 1.00 96.75 82 ASP A C 1
ATOM 700 O O . ASP A 1 82 ? 1.566 4.131 -0.321 1.00 96.75 82 ASP A O 1
ATOM 704 N N . VAL A 1 83 ? 3.312 3.638 -1.644 1.00 97.88 83 VAL A N 1
ATOM 705 C CA . VAL A 1 83 ? 4.284 3.458 -0.545 1.00 97.88 83 VAL A CA 1
ATOM 706 C C . VAL A 1 83 ? 4.633 4.752 0.196 1.00 97.88 83 VAL A C 1
ATOM 708 O O . VAL A 1 83 ? 4.975 4.707 1.373 1.00 97.88 83 VAL A O 1
ATOM 711 N N . ASP A 1 84 ? 4.511 5.911 -0.448 1.00 96.00 84 ASP A N 1
ATOM 712 C CA . ASP A 1 84 ? 4.923 7.233 0.049 1.00 96.00 84 ASP A CA 1
ATOM 713 C C . ASP A 1 84 ? 3.898 7.900 0.989 1.00 96.00 84 ASP A C 1
ATOM 715 O O . ASP A 1 84 ? 3.800 9.124 1.098 1.00 96.00 84 ASP A O 1
ATOM 719 N N . MET A 1 85 ? 3.146 7.078 1.719 1.00 97.00 85 MET A N 1
ATOM 720 C CA . MET A 1 85 ? 2.118 7.496 2.664 1.00 97.00 85 MET A CA 1
ATOM 721 C C . MET A 1 85 ? 2.634 7.483 4.112 1.00 97.00 85 MET A C 1
ATOM 723 O O . MET A 1 85 ? 3.590 6.797 4.464 1.00 97.00 85 MET A O 1
ATOM 727 N N . ILE A 1 86 ? 1.939 8.204 4.997 1.00 97.94 86 ILE A N 1
ATOM 728 C CA . ILE A 1 86 ? 2.093 8.085 6.455 1.00 97.94 86 ILE A CA 1
ATOM 729 C C . ILE A 1 86 ? 0.711 7.847 7.054 1.00 97.94 86 ILE A C 1
ATOM 731 O O . ILE A 1 86 ? -0.218 8.626 6.827 1.00 97.94 86 ILE A O 1
ATOM 735 N N . ASN A 1 87 ? 0.565 6.775 7.829 1.00 97.94 87 ASN A N 1
ATOM 736 C CA . ASN A 1 87 ? -0.695 6.435 8.469 1.00 97.94 8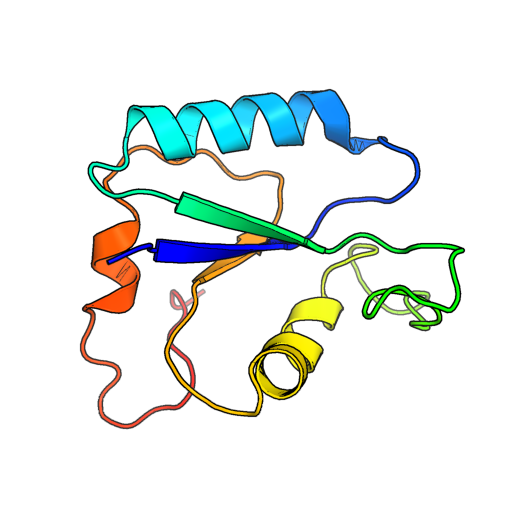7 ASN A CA 1
ATOM 737 C C . ASN A 1 87 ? -0.738 6.955 9.913 1.00 97.94 87 ASN A C 1
ATOM 739 O O . ASN A 1 87 ? 0.095 6.591 10.732 1.00 97.94 87 ASN A O 1
ATOM 743 N N . LEU A 1 88 ? -1.733 7.790 10.226 1.00 97.75 88 LEU A N 1
ATOM 744 C CA . LEU A 1 88 ? -1.887 8.434 11.544 1.00 97.75 88 LEU A CA 1
ATOM 745 C C . LEU A 1 88 ? -3.155 7.996 12.292 1.00 97.75 88 LEU A C 1
ATOM 747 O O . LEU A 1 88 ? -3.499 8.555 13.332 1.00 97.75 88 LEU A O 1
ATOM 751 N N . LYS A 1 89 ? -3.931 7.075 11.714 1.00 96.25 89 LYS A N 1
ATOM 752 C CA . LYS A 1 89 ? -5.202 6.600 12.271 1.00 96.25 89 LYS A CA 1
ATOM 753 C C . LYS A 1 89 ? -5.366 5.109 12.026 1.00 96.25 89 LYS A C 1
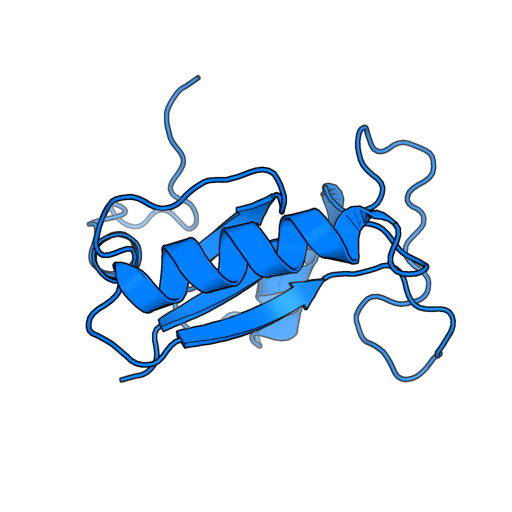ATOM 755 O O . LYS A 1 89 ? -4.682 4.527 11.196 1.00 96.25 89 LYS A O 1
ATOM 760 N N . ASP A 1 90 ? -6.318 4.508 12.723 1.00 96.75 90 ASP A N 1
ATOM 761 C CA . ASP A 1 90 ? -6.660 3.107 12.511 1.00 96.75 90 ASP A CA 1
ATOM 762 C C . ASP A 1 90 ? -7.233 2.887 11.104 1.00 96.75 90 ASP A C 1
ATOM 764 O O . ASP A 1 90 ? -8.363 3.287 10.808 1.00 96.75 90 ASP A O 1
ATOM 768 N N . ILE A 1 91 ? -6.420 2.280 10.239 1.00 95.69 91 ILE A N 1
ATOM 769 C CA . ILE A 1 91 ? -6.711 2.107 8.815 1.00 95.69 91 ILE A CA 1
ATOM 770 C C . ILE A 1 91 ? -7.784 1.043 8.558 1.00 95.69 91 ILE A C 1
ATOM 772 O O . ILE A 1 91 ? -8.473 1.104 7.540 1.00 95.69 91 ILE A O 1
ATOM 776 N N . SER A 1 92 ? -7.990 0.117 9.501 1.00 94.31 92 SER A N 1
ATOM 777 C CA . SER A 1 92 ? -9.014 -0.936 9.415 1.00 94.31 92 SER A CA 1
ATOM 778 C C . SER A 1 92 ? -10.423 -0.366 9.205 1.00 94.31 92 SER A C 1
ATOM 780 O O . SER A 1 92 ? -11.229 -0.933 8.467 1.00 94.31 92 SER A O 1
ATOM 782 N N . LYS A 1 93 ? -10.674 0.840 9.727 1.00 94.06 93 LYS A N 1
ATOM 783 C CA . LYS A 1 93 ? -11.929 1.584 9.561 1.00 94.06 93 LYS A CA 1
ATOM 784 C C . LYS A 1 93 ? -12.281 1.879 8.103 1.00 94.06 93 LYS A C 1
ATOM 786 O O . LYS A 1 93 ? -13.450 2.091 7.798 1.00 94.06 93 LYS A O 1
ATOM 791 N N . LEU A 1 94 ? -11.302 1.906 7.193 1.00 93.50 94 LEU A N 1
ATOM 792 C CA . LEU A 1 94 ? -11.565 2.115 5.767 1.00 93.50 94 LEU A CA 1
ATOM 793 C C . LEU A 1 94 ? -12.276 0.921 5.119 1.00 93.50 94 LEU A C 1
ATOM 795 O O . LEU A 1 94 ? -13.022 1.123 4.169 1.00 93.50 94 LEU A O 1
ATOM 799 N N . ILE A 1 95 ? -12.095 -0.305 5.621 1.00 91.38 95 ILE A N 1
ATOM 800 C CA . ILE A 1 95 ? -12.798 -1.491 5.093 1.00 91.38 95 ILE A CA 1
ATOM 801 C C . ILE A 1 95 ? -14.289 -1.468 5.466 1.00 91.38 95 ILE A C 1
ATOM 803 O O . ILE A 1 95 ? -15.136 -1.986 4.727 1.00 91.38 95 ILE A O 1
ATOM 807 N N . GLU A 1 96 ? -14.603 -0.854 6.604 1.00 90.69 96 GLU A N 1
ATOM 808 C CA . GLU A 1 96 ? -15.941 -0.798 7.197 1.00 90.69 96 GLU A CA 1
ATOM 809 C C . GLU A 1 96 ? -16.838 0.270 6.564 1.00 90.69 96 GLU A C 1
ATOM 811 O O . GLU A 1 96 ? -18.042 0.284 6.822 1.00 90.69 96 GLU A O 1
ATOM 816 N N . ILE A 1 97 ? -16.287 1.155 5.725 1.00 92.94 97 ILE A N 1
ATOM 817 C CA . ILE A 1 97 ? -17.074 2.222 5.106 1.00 92.94 97 ILE A CA 1
ATOM 818 C C . ILE A 1 97 ? -18.194 1.645 4.233 1.00 92.94 97 ILE A C 1
ATOM 820 O O . ILE A 1 97 ? -18.033 0.633 3.533 1.00 92.94 97 ILE A O 1
ATOM 824 N N . ASP A 1 98 ? -19.338 2.325 4.245 1.00 94.31 98 ASP A N 1
ATOM 825 C CA . ASP A 1 98 ? -20.396 2.044 3.288 1.00 94.31 98 ASP A CA 1
ATOM 826 C C . ASP A 1 98 ? -19.976 2.567 1.910 1.00 94.31 98 ASP A C 1
ATOM 828 O O . ASP A 1 98 ? -19.766 3.760 1.702 1.00 94.31 98 ASP A O 1
ATOM 832 N N . MET A 1 99 ? -19.829 1.644 0.963 1.00 94.25 99 MET A N 1
ATOM 833 C CA . MET A 1 99 ? -19.487 1.951 -0.425 1.00 94.25 99 MET A CA 1
ATOM 834 C C . MET A 1 99 ? -20.738 2.167 -1.288 1.00 94.25 99 MET A C 1
ATOM 836 O O . MET A 1 99 ? -20.617 2.333 -2.499 1.00 94.25 99 MET A O 1
ATOM 840 N N . HIS A 1 100 ? -21.942 2.116 -0.707 1.00 95.19 100 HIS A N 1
ATOM 841 C CA . HIS A 1 100 ? -23.228 2.289 -1.388 1.00 95.19 100 HIS A CA 1
ATOM 842 C C . HIS A 1 100 ? -23.370 1.392 -2.630 1.00 95.19 100 HIS A C 1
ATOM 844 O O . HIS A 1 100 ? -23.774 1.828 -3.712 1.00 95.19 100 HIS A O 1
ATOM 850 N N . GLY A 1 101 ? -22.955 0.130 -2.488 1.00 93.88 101 GLY A N 1
ATOM 851 C CA . GLY A 1 101 ? -22.969 -0.866 -3.563 1.00 93.88 101 GLY A CA 1
ATOM 852 C C . GLY A 1 101 ? -21.956 -0.621 -4.690 1.00 93.88 101 GLY A C 1
ATOM 853 O O . GLY A 1 101 ? -22.054 -1.260 -5.736 1.00 93.88 101 GLY A O 1
ATOM 854 N N . LYS A 1 102 ? -20.997 0.300 -4.527 1.00 94.56 102 LYS A N 1
ATOM 855 C CA . LYS A 1 102 ? -19.935 0.550 -5.511 1.00 94.56 102 LYS A CA 1
ATOM 856 C C . LYS A 1 102 ? -18.744 -0.396 -5.305 1.00 94.56 102 LYS A C 1
ATOM 858 O O . LYS A 1 102 ? -18.441 -0.746 -4.167 1.00 94.56 102 LYS A O 1
ATOM 863 N N . PRO A 1 103 ? -18.036 -0.774 -6.385 1.00 92.06 103 PRO A N 1
ATOM 864 C CA . PRO A 1 103 ? -16.877 -1.667 -6.300 1.00 92.06 103 PRO A CA 1
ATOM 865 C C . PRO A 1 103 ? -15.612 -0.983 -5.762 1.00 92.06 103 PRO A C 1
ATOM 867 O O . PRO A 1 103 ? -14.704 -1.664 -5.302 1.00 92.06 103 PRO A O 1
ATOM 870 N N . PHE A 1 104 ? -15.549 0.353 -5.802 1.00 93.25 104 PHE A N 1
ATOM 871 C CA . PHE A 1 104 ? -14.408 1.136 -5.329 1.00 93.25 104 PHE A CA 1
ATOM 872 C C . PHE A 1 104 ? -14.880 2.364 -4.555 1.00 93.25 104 PHE A C 1
ATOM 874 O O . PHE A 1 104 ? -15.891 2.978 -4.901 1.00 93.25 104 PHE A O 1
ATOM 881 N N . ALA A 1 105 ? -14.104 2.739 -3.543 1.00 93.81 105 ALA A N 1
ATOM 882 C CA . ALA A 1 105 ? -14.224 3.992 -2.821 1.00 93.81 105 ALA A CA 1
ATOM 883 C C . ALA A 1 105 ? -12.859 4.680 -2.847 1.00 93.81 105 ALA A C 1
ATOM 885 O O . ALA A 1 105 ? -11.830 4.048 -2.622 1.00 93.81 105 ALA A O 1
ATOM 886 N N . ALA A 1 106 ? -12.852 5.971 -3.154 1.00 92.44 106 ALA A N 1
ATOM 887 C CA . ALA A 1 106 ? -11.647 6.781 -3.206 1.00 92.44 106 ALA A CA 1
ATOM 888 C C . ALA A 1 106 ? -11.966 8.184 -2.693 1.00 92.44 106 ALA A C 1
ATOM 890 O O . ALA A 1 106 ? -13.101 8.659 -2.807 1.00 92.44 106 ALA A O 1
ATOM 891 N N . ARG A 1 107 ? -10.960 8.864 -2.140 1.00 87.81 107 ARG A N 1
ATOM 892 C CA . ARG A 1 107 ? -11.088 10.281 -1.801 1.00 87.81 107 ARG A CA 1
ATOM 893 C C . ARG A 1 107 ? -11.317 11.070 -3.091 1.00 87.81 107 ARG A C 1
ATOM 895 O O . ARG A 1 107 ? -10.584 10.896 -4.060 1.00 87.81 107 ARG A O 1
ATOM 902 N N . LYS A 1 108 ? -12.316 11.953 -3.090 1.00 85.06 108 LYS A N 1
ATOM 903 C CA . LYS A 1 108 ? -12.517 12.907 -4.182 1.00 85.06 108 LYS A CA 1
ATOM 904 C C . LYS A 1 108 ? -11.303 13.846 -4.252 1.00 85.06 108 LYS A C 1
ATOM 906 O O . LYS A 1 108 ? -10.955 14.445 -3.231 1.00 85.06 108 LYS A O 1
ATOM 911 N N . GLY A 1 109 ? -10.655 13.882 -5.417 1.00 69.50 109 GLY A N 1
ATOM 912 C CA . GLY A 1 109 ? -9.560 14.805 -5.732 1.00 69.50 109 GLY A CA 1
ATOM 913 C C . GLY A 1 109 ? -10.026 16.245 -5.859 1.00 69.50 109 GLY A C 1
ATOM 914 O O . GLY A 1 109 ? -11.239 16.452 -6.106 1.00 69.50 109 GLY A O 1
#

Foldseek 3Di:
DEAEEEEEDEPPCPCVVLLVQQVVLQVVAAPHHYHYHYQYEDPDPVDPNYPDPQVPPPGSGVVCVVCVCVVVVVDADHHYDYSNDGHNHHPSVVSVDDPVPDPDDDDDD

Sequence (109 aa):
MSTKIFIGTSPNNFDKEIETIYEYSLRENCKSELDINWMRLSNSRSDFWSNWNTRKWFTPFSGFRWGIPEFCDFKGRVIYTDVDMINLKDISKLIEIDMHGKPFAARKG

Secondary structure (DSSP, 8-state):
--EEEEEE--STTTTHHHHHHHHHHHHHH-SS-EEEEEE--BS-TTSTTBT---TTSSSTTGGGGGTHHHHTTT-S--EEEETT----S-GGGGTTS--TT-S------

Radius of gyration: 14.16 Å; chains: 1; bounding box: 38×32×36 Å